Protein AF-A0A6G2V7N4-F1 (afdb_monomer_lite)

Structure (mmCIF, N/CA/C/O backbone):
data_AF-A0A6G2V7N4-F1
#
_entry.id   AF-A0A6G2V7N4-F1
#
loop_
_atom_site.group_PDB
_atom_site.id
_atom_site.type_symbol
_atom_site.label_atom_id
_atom_site.label_alt_id
_atom_site.label_comp_id
_atom_site.label_asym_id
_atom_site.label_entity_id
_atom_site.label_seq_id
_atom_site.pdbx_PDB_ins_code
_atom_site.Cartn_x
_atom_site.Cartn_y
_atom_site.Cartn_z
_atom_site.occupancy
_atom_site.B_iso_or_equiv
_atom_site.auth_seq_id
_atom_site.auth_comp_id
_atom_site.auth_asym_id
_atom_site.auth_atom_id
_atom_site.pdbx_PDB_model_num
ATOM 1 N N . VAL A 1 1 ? -42.743 2.069 30.007 1.00 51.69 1 VAL A N 1
ATOM 2 C CA . VAL A 1 1 ? -41.371 1.526 30.175 1.00 51.69 1 VAL A CA 1
ATOM 3 C C . VAL A 1 1 ? -41.315 0.230 29.378 1.00 51.69 1 VAL A C 1
ATOM 5 O O . VAL A 1 1 ? -42.303 -0.489 29.449 1.00 51.69 1 VAL A O 1
ATOM 8 N N . ALA A 1 2 ? -40.221 -0.018 28.645 1.00 51.25 2 ALA A N 1
ATOM 9 C CA . ALA A 1 2 ? -40.090 -0.853 27.430 1.00 51.25 2 ALA A CA 1
ATOM 10 C C . ALA A 1 2 ? -40.651 -0.109 26.205 1.00 51.25 2 ALA A C 1
ATOM 12 O O . ALA A 1 2 ? -41.836 0.176 26.161 1.00 51.25 2 ALA A O 1
ATOM 13 N N . GLU A 1 3 ? -39.841 0.430 25.292 1.00 48.03 3 GLU A N 1
ATOM 14 C CA . GLU A 1 3 ? -39.009 -0.325 24.347 1.00 48.03 3 GLU A CA 1
ATOM 15 C C . GLU A 1 3 ? -37.896 0.585 23.774 1.00 48.03 3 GLU A C 1
ATOM 17 O O . GLU A 1 3 ? -37.826 0.837 22.585 1.00 48.03 3 GLU A O 1
ATOM 22 N N . ALA A 1 4 ? -37.041 1.147 24.634 1.00 52.09 4 ALA A N 1
ATOM 23 C CA . ALA A 1 4 ? -35.935 2.036 24.233 1.00 52.09 4 ALA A CA 1
ATOM 24 C C . ALA A 1 4 ? -34.560 1.339 24.304 1.00 52.09 4 ALA A C 1
ATOM 26 O O . ALA A 1 4 ? -33.550 1.970 24.593 1.00 52.09 4 ALA A O 1
ATOM 27 N N . VAL A 1 5 ? -34.533 0.013 24.123 1.00 49.97 5 VAL A N 1
ATOM 28 C CA . VAL A 1 5 ? -33.341 -0.830 24.364 1.00 49.97 5 VAL A CA 1
ATOM 29 C C . VAL A 1 5 ? -32.867 -1.544 23.084 1.00 49.97 5 VAL A C 1
ATOM 31 O O . VAL A 1 5 ? -31.960 -2.356 23.150 1.00 49.97 5 VAL A O 1
ATOM 34 N N . ARG A 1 6 ? -33.456 -1.267 21.906 1.00 48.91 6 ARG A N 1
ATOM 35 C CA . ARG A 1 6 ? -33.204 -2.047 20.670 1.00 48.91 6 ARG A CA 1
ATOM 36 C C . ARG A 1 6 ? -32.819 -1.259 19.405 1.00 48.91 6 ARG A C 1
ATOM 38 O O . ARG A 1 6 ? -32.692 -1.878 18.358 1.00 48.91 6 ARG A O 1
ATOM 45 N N . ASP A 1 7 ? -32.587 0.053 19.478 1.00 52.47 7 ASP A N 1
ATOM 46 C CA . ASP A 1 7 ? -32.155 0.841 18.299 1.00 52.47 7 ASP A CA 1
ATOM 47 C C . ASP A 1 7 ? -30.627 0.964 18.153 1.00 52.47 7 ASP A C 1
ATOM 49 O O . ASP A 1 7 ? -30.128 1.247 17.066 1.00 52.47 7 ASP A O 1
ATOM 53 N N . VAL A 1 8 ? -29.864 0.719 19.223 1.00 51.88 8 VAL A N 1
ATOM 54 C CA . VAL A 1 8 ? -28.395 0.853 19.208 1.00 51.88 8 VAL A CA 1
ATOM 55 C C . VAL A 1 8 ? -27.730 -0.312 18.452 1.00 51.88 8 VAL A C 1
ATOM 57 O O . VAL A 1 8 ? -26.820 -0.078 17.663 1.00 51.88 8 VAL A O 1
ATOM 60 N N . ASP A 1 9 ? -28.262 -1.536 18.567 1.00 53.00 9 ASP A N 1
ATOM 61 C CA . ASP A 1 9 ? -27.739 -2.733 17.876 1.00 53.00 9 ASP A CA 1
ATOM 62 C C . ASP A 1 9 ? -27.892 -2.680 16.341 1.00 53.00 9 ASP A C 1
ATOM 64 O O . ASP A 1 9 ? -27.107 -3.275 15.601 1.00 53.00 9 ASP A O 1
ATOM 68 N N . ALA A 1 10 ? -28.897 -1.960 15.833 1.00 54.44 10 ALA A N 1
ATOM 69 C CA . ALA A 1 10 ? -29.141 -1.838 14.395 1.00 54.44 10 ALA A CA 1
ATOM 70 C C . ALA A 1 10 ? -28.185 -0.839 13.722 1.00 54.44 10 ALA A C 1
ATOM 72 O O . ALA A 1 10 ? -27.768 -1.053 12.582 1.00 54.44 10 ALA A O 1
ATOM 73 N N . ALA A 1 11 ? -27.815 0.236 14.424 1.00 55.84 11 ALA A N 1
ATOM 74 C CA . ALA A 1 11 ? -26.841 1.207 13.934 1.00 55.84 11 ALA A CA 1
ATOM 75 C C . ALA A 1 11 ? -25.420 0.611 13.878 1.00 55.84 11 ALA A C 1
ATOM 77 O O . ALA A 1 11 ? -24.709 0.843 12.901 1.00 55.84 11 ALA A O 1
ATOM 78 N N . ASP A 1 12 ? -25.046 -0.228 14.851 1.00 54.22 12 ASP A N 1
ATOM 79 C CA . ASP A 1 12 ? -23.760 -0.942 14.855 1.00 54.22 12 ASP A CA 1
ATOM 80 C C . ASP A 1 12 ? -23.681 -2.003 13.746 1.00 54.22 12 ASP A C 1
ATOM 82 O O . ASP A 1 12 ? -22.679 -2.087 13.033 1.00 54.22 12 ASP A O 1
ATOM 86 N N . ALA A 1 13 ? -24.759 -2.758 13.510 1.00 60.31 13 ALA A N 1
ATOM 87 C CA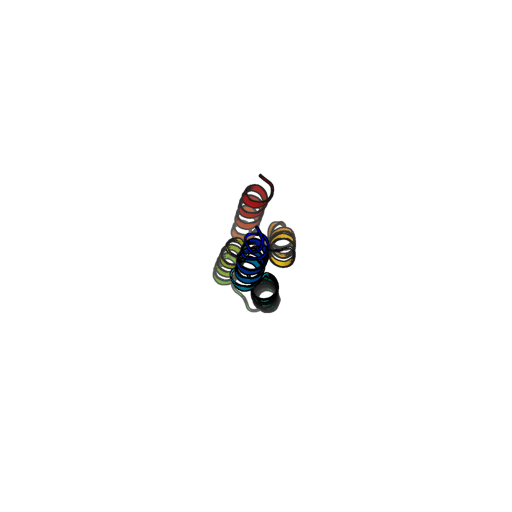 . ALA A 1 13 ? -24.826 -3.700 12.390 1.00 60.31 13 ALA A CA 1
ATOM 88 C C . ALA A 1 13 ? -24.726 -2.998 11.018 1.00 60.31 13 ALA A C 1
ATOM 90 O O . ALA A 1 13 ? -24.090 -3.516 10.098 1.00 60.31 13 ALA A O 1
ATOM 91 N N . LEU A 1 14 ? -25.309 -1.800 10.880 1.00 52.62 14 LEU A N 1
ATOM 92 C CA . LEU A 1 14 ? -25.173 -0.970 9.680 1.00 52.62 14 LEU A CA 1
ATOM 93 C C . LEU A 1 14 ? -23.763 -0.383 9.532 1.00 52.62 14 LEU A C 1
ATOM 95 O O . LEU A 1 14 ? -23.279 -0.298 8.409 1.00 52.62 14 LEU A O 1
ATOM 99 N N . GLY A 1 15 ? -23.080 -0.039 10.628 1.00 58.19 15 GLY A N 1
ATOM 100 C CA . GLY A 1 15 ? -21.673 0.380 10.617 1.00 58.19 15 GLY A CA 1
ATOM 101 C C . GLY A 1 15 ? -20.721 -0.726 10.144 1.00 58.19 15 GLY A C 1
ATOM 102 O O . GLY A 1 15 ? -19.818 -0.463 9.351 1.00 58.19 15 GLY A O 1
ATOM 103 N N . VAL A 1 16 ? -20.978 -1.974 10.552 1.00 57.97 16 VAL A N 1
ATOM 104 C CA . VAL A 1 16 ? -20.234 -3.174 10.118 1.00 57.97 16 VAL A CA 1
ATOM 105 C C . VAL A 1 16 ? -20.464 -3.491 8.633 1.00 57.97 16 VAL A C 1
ATOM 107 O O . VAL A 1 16 ? -19.534 -3.888 7.937 1.00 57.97 16 VAL A O 1
ATOM 110 N N . LEU A 1 17 ? -21.678 -3.270 8.122 1.00 53.12 17 LEU A N 1
ATOM 111 C CA . LEU A 1 17 ? -21.999 -3.374 6.691 1.00 53.12 17 LEU A CA 1
ATOM 112 C C . LEU A 1 17 ? -21.454 -2.198 5.860 1.00 53.12 17 LEU A C 1
ATOM 114 O O . LEU A 1 17 ? -21.117 -2.379 4.692 1.00 53.12 17 LEU A O 1
ATOM 118 N N . ALA A 1 18 ? -21.382 -0.994 6.435 1.00 54.31 18 ALA A N 1
ATOM 119 C CA . ALA A 1 18 ? -20.961 0.228 5.744 1.00 54.31 18 ALA A CA 1
ATOM 120 C C . ALA A 1 18 ? -19.438 0.356 5.589 1.00 54.31 18 ALA A C 1
ATOM 122 O O . ALA A 1 18 ? -18.973 1.085 4.714 1.00 54.31 18 ALA A O 1
ATOM 123 N N . ALA A 1 19 ? -18.663 -0.357 6.402 1.00 60.41 19 ALA A N 1
ATOM 124 C CA . ALA A 1 19 ? -17.211 -0.398 6.324 1.00 60.41 19 ALA A CA 1
ATOM 125 C C . ALA A 1 19 ? -16.743 -1.847 6.187 1.00 60.41 19 ALA A C 1
ATOM 127 O O . ALA A 1 19 ? -16.079 -2.335 7.086 1.00 60.41 19 ALA A O 1
ATOM 128 N N . ASP A 1 20 ? -17.118 -2.536 5.101 1.00 74.88 20 ASP A N 1
ATOM 129 C CA . ASP A 1 20 ? -16.780 -3.948 4.876 1.00 74.88 20 ASP A CA 1
ATOM 130 C C . ASP A 1 20 ? -15.249 -4.159 4.810 1.00 74.88 20 ASP A C 1
ATOM 132 O O . ASP A 1 20 ? -14.628 -3.930 3.758 1.00 74.88 20 ASP A O 1
ATOM 136 N N . PRO A 1 21 ? -14.610 -4.617 5.907 1.00 78.19 21 PRO A N 1
ATOM 137 C CA . PRO A 1 21 ? -13.168 -4.814 5.951 1.00 78.19 21 PRO A CA 1
ATOM 138 C C . PRO A 1 21 ? -12.762 -5.995 5.069 1.00 78.19 21 PRO A C 1
ATOM 140 O O . PRO A 1 21 ? -11.628 -6.053 4.604 1.00 78.19 21 PRO A O 1
ATOM 143 N N . GLU A 1 22 ? -13.688 -6.920 4.800 1.00 83.44 22 GLU A N 1
ATOM 144 C CA . GLU A 1 22 ? -13.466 -8.059 3.921 1.00 83.44 22 GLU A CA 1
ATOM 145 C C . GLU A 1 22 ? -13.323 -7.596 2.469 1.00 83.44 22 GLU A C 1
ATOM 147 O O . GLU A 1 22 ? -12.446 -8.064 1.746 1.00 83.44 22 GLU A O 1
ATOM 152 N N . THR A 1 23 ? -14.129 -6.624 2.035 1.00 86.75 23 THR A N 1
ATOM 153 C CA . THR A 1 23 ? -13.974 -6.022 0.705 1.00 86.75 23 THR A CA 1
ATOM 154 C C . THR A 1 23 ? -12.664 -5.243 0.586 1.00 86.75 23 THR A C 1
ATOM 156 O O . THR A 1 23 ? -11.963 -5.411 -0.414 1.00 86.75 23 THR A O 1
ATOM 159 N N . ALA A 1 24 ? -12.284 -4.452 1.595 1.00 87.50 24 ALA A N 1
ATOM 160 C CA . ALA A 1 24 ? -10.988 -3.764 1.608 1.00 87.50 24 ALA A CA 1
ATOM 161 C C . ALA A 1 24 ? -9.819 -4.761 1.495 1.00 87.50 24 ALA A C 1
ATOM 163 O O . ALA A 1 24 ? -8.917 -4.590 0.673 1.00 87.50 24 ALA A O 1
ATOM 164 N N . GLU A 1 25 ? -9.897 -5.860 2.239 1.00 89.12 25 GLU A N 1
ATOM 165 C CA . GLU A 1 25 ? -8.914 -6.938 2.229 1.00 89.12 25 GLU A CA 1
ATOM 166 C C . GLU A 1 25 ? -8.834 -7.647 0.864 1.00 89.12 25 GLU A C 1
ATOM 168 O O . GLU A 1 25 ? -7.744 -7.851 0.323 1.00 89.12 25 GLU A O 1
ATOM 173 N N . ARG A 1 26 ? -9.978 -7.941 0.231 1.00 90.62 26 ARG A N 1
ATOM 174 C CA . ARG A 1 26 ? -10.022 -8.513 -1.128 1.00 90.62 26 ARG A CA 1
ATOM 175 C C . ARG A 1 26 ? -9.395 -7.578 -2.165 1.00 90.62 26 ARG A C 1
ATOM 177 O O . ARG A 1 26 ? -8.663 -8.048 -3.038 1.00 90.62 26 ARG A O 1
ATOM 184 N N . ILE A 1 27 ? -9.663 -6.272 -2.087 1.00 92.12 27 ILE A N 1
ATOM 185 C CA . ILE A 1 27 ? -9.074 -5.283 -3.003 1.00 92.12 27 ILE A CA 1
ATOM 186 C C . ILE A 1 27 ? -7.561 -5.206 -2.781 1.00 92.12 27 ILE A C 1
ATOM 188 O O . ILE A 1 27 ? -6.808 -5.291 -3.751 1.00 92.12 27 ILE A O 1
ATOM 192 N N . ALA A 1 28 ? -7.103 -5.112 -1.528 1.00 93.31 28 ALA A N 1
ATOM 193 C CA . ALA A 1 28 ? -5.678 -5.097 -1.205 1.00 93.31 28 ALA A CA 1
ATOM 194 C C . ALA A 1 28 ? -4.971 -6.353 -1.740 1.00 93.31 28 ALA A C 1
ATOM 196 O O . ALA A 1 28 ? -3.954 -6.242 -2.424 1.00 93.31 28 ALA A O 1
ATOM 197 N N . SER A 1 29 ? -5.551 -7.537 -1.526 1.00 93.12 29 SER A N 1
ATOM 198 C CA . SER A 1 29 ? -5.029 -8.806 -2.046 1.00 93.12 29 SER A CA 1
ATOM 199 C C . SER A 1 29 ? -4.933 -8.817 -3.578 1.00 93.12 29 SER A C 1
ATOM 201 O O . SER A 1 29 ? -3.912 -9.222 -4.139 1.00 93.12 29 SER A O 1
ATOM 203 N N . ALA A 1 30 ? -5.949 -8.302 -4.277 1.00 94.88 30 ALA A N 1
ATOM 204 C CA . ALA A 1 30 ? -5.928 -8.202 -5.733 1.00 94.88 30 ALA A CA 1
ATOM 205 C C . ALA A 1 30 ? -4.824 -7.258 -6.242 1.00 94.88 30 ALA A C 1
ATOM 207 O O . ALA A 1 30 ? -4.158 -7.576 -7.230 1.00 94.88 30 ALA A O 1
ATOM 208 N N . LEU A 1 31 ? -4.601 -6.120 -5.574 1.00 94.19 31 LEU A N 1
ATOM 209 C CA . LEU A 1 31 ? -3.527 -5.183 -5.920 1.00 94.19 31 LEU A CA 1
ATOM 210 C C . LEU A 1 31 ? -2.138 -5.781 -5.664 1.00 94.19 31 LEU A C 1
ATOM 212 O O . LEU A 1 31 ? -1.259 -5.647 -6.515 1.00 94.19 31 LEU A O 1
ATOM 216 N N . VAL A 1 32 ? -1.955 -6.500 -4.553 1.00 94.94 32 VAL A N 1
ATOM 217 C CA . VAL A 1 32 ? -0.723 -7.256 -4.264 1.00 94.94 32 VAL A CA 1
ATOM 218 C C . VAL A 1 32 ? -0.466 -8.310 -5.338 1.00 94.94 32 VAL A C 1
ATOM 220 O O . VAL A 1 32 ? 0.647 -8.418 -5.848 1.00 94.94 32 VAL A O 1
ATOM 223 N N . GLY A 1 33 ? -1.507 -9.027 -5.766 1.00 94.38 33 GLY A N 1
ATOM 224 C CA . GLY A 1 33 ? -1.405 -9.977 -6.872 1.00 94.38 33 GLY A CA 1
ATOM 225 C C . GLY A 1 33 ? -0.934 -9.334 -8.179 1.00 94.38 33 GLY A C 1
ATOM 226 O O . GLY A 1 33 ? -0.240 -9.980 -8.958 1.00 94.38 33 GLY A O 1
ATOM 227 N N . ARG A 1 34 ? -1.262 -8.056 -8.421 1.00 92.75 34 ARG A N 1
ATOM 228 C CA . ARG A 1 34 ? -0.736 -7.311 -9.575 1.00 92.75 34 ARG A CA 1
ATOM 229 C C . ARG A 1 34 ? 0.710 -6.895 -9.379 1.00 92.75 34 ARG A C 1
ATOM 231 O O . ARG A 1 34 ? 1.472 -7.037 -10.321 1.00 92.75 34 ARG A O 1
ATOM 238 N N . LEU A 1 35 ? 1.099 -6.449 -8.185 1.00 91.62 35 LEU A N 1
ATOM 239 C CA . LEU A 1 35 ? 2.490 -6.092 -7.869 1.00 91.62 35 LEU A CA 1
ATOM 240 C C . LEU A 1 35 ? 3.480 -7.245 -8.079 1.00 91.62 35 LEU A C 1
ATOM 242 O O . LEU A 1 35 ? 4.644 -6.988 -8.371 1.00 91.62 35 LEU A O 1
ATOM 246 N N . ALA A 1 36 ? 3.020 -8.494 -7.974 1.00 90.06 36 ALA A N 1
ATOM 247 C CA . ALA A 1 36 ? 3.829 -9.679 -8.245 1.00 90.06 36 ALA A CA 1
ATOM 248 C C . ALA A 1 36 ? 4.170 -9.888 -9.737 1.00 90.06 36 ALA A C 1
ATOM 250 O O . ALA A 1 36 ? 4.973 -10.767 -10.050 1.00 90.06 36 ALA A O 1
ATOM 251 N N . ASP A 1 37 ? 3.576 -9.122 -10.660 1.00 92.06 37 ASP A N 1
ATOM 252 C CA . ASP A 1 37 ? 3.886 -9.210 -12.087 1.00 92.06 37 ASP A CA 1
ATOM 253 C C . ASP A 1 37 ? 5.262 -8.575 -12.389 1.00 92.06 37 ASP A C 1
ATOM 255 O O . ASP A 1 37 ? 5.421 -7.353 -12.274 1.00 92.06 37 ASP A O 1
ATOM 259 N N . PRO A 1 38 ? 6.266 -9.367 -12.819 1.00 84.38 38 PRO A N 1
ATOM 260 C CA . PRO A 1 38 ? 7.607 -8.861 -13.102 1.00 84.38 38 PRO A CA 1
ATOM 261 C C . PRO A 1 38 ? 7.660 -7.920 -14.315 1.00 84.38 38 PRO A C 1
ATOM 263 O O . PRO A 1 38 ? 8.664 -7.233 -14.502 1.00 84.38 38 PRO A O 1
ATOM 266 N N . ALA A 1 39 ? 6.613 -7.875 -15.146 1.00 90.19 39 ALA A N 1
ATOM 267 C CA . ALA A 1 39 ? 6.519 -6.962 -16.279 1.00 90.19 39 ALA A CA 1
ATOM 268 C C . ALA A 1 39 ? 6.092 -5.537 -15.879 1.00 90.19 39 ALA A C 1
ATOM 270 O O . ALA A 1 39 ? 6.105 -4.640 -16.726 1.00 90.19 39 ALA A O 1
ATOM 271 N N . LEU A 1 40 ? 5.719 -5.299 -14.614 1.00 90.44 40 LEU A N 1
ATOM 272 C CA . LEU A 1 40 ? 5.330 -3.969 -14.155 1.00 90.44 40 LEU A CA 1
ATOM 273 C C . LEU A 1 40 ? 6.506 -2.996 -14.147 1.00 90.44 40 LEU A C 1
ATOM 275 O O . LEU A 1 40 ? 7.503 -3.171 -13.439 1.00 90.44 40 LEU A O 1
ATOM 279 N N . ASP A 1 41 ? 6.327 -1.893 -14.865 1.00 90.56 41 ASP A N 1
ATOM 280 C CA . ASP A 1 41 ? 7.251 -0.775 -14.817 1.00 90.56 41 ASP A CA 1
ATOM 281 C C . ASP A 1 41 ? 7.175 -0.024 -13.473 1.00 90.56 41 ASP A C 1
ATOM 283 O O . ASP A 1 41 ? 6.200 -0.096 -12.715 1.00 90.56 41 ASP A O 1
ATOM 287 N N . ALA A 1 42 ? 8.243 0.706 -13.147 1.00 86.12 42 ALA A N 1
ATOM 288 C CA . ALA A 1 42 ? 8.316 1.463 -11.899 1.00 86.12 42 ALA A CA 1
ATOM 289 C C . ALA A 1 42 ? 7.165 2.487 -11.735 1.00 86.12 42 ALA A C 1
ATOM 291 O O . ALA A 1 42 ? 6.620 2.590 -10.634 1.00 86.12 42 ALA A O 1
ATOM 292 N N . PRO A 1 43 ? 6.724 3.220 -12.781 1.00 90.12 43 PRO A N 1
ATOM 293 C CA . PRO A 1 43 ? 5.547 4.083 -12.686 1.00 90.12 43 PRO A CA 1
ATOM 294 C C . PRO A 1 43 ? 4.258 3.345 -12.303 1.00 90.12 43 PRO A C 1
ATOM 296 O O . PRO A 1 43 ? 3.487 3.863 -11.494 1.00 90.12 43 PRO A O 1
ATOM 299 N N . ALA A 1 44 ? 3.994 2.161 -12.860 1.00 91.38 44 ALA A N 1
ATOM 300 C CA . ALA A 1 44 ? 2.829 1.361 -12.504 1.00 91.38 44 ALA A CA 1
ATOM 301 C C . ALA A 1 44 ? 2.924 0.846 -11.066 1.00 91.38 44 ALA A C 1
ATOM 303 O O . ALA A 1 44 ? 1.946 0.973 -10.328 1.00 91.38 44 ALA A O 1
ATOM 304 N N . ARG A 1 45 ? 4.104 0.382 -10.628 1.00 91.19 45 ARG A N 1
ATOM 305 C CA . ARG A 1 45 ? 4.317 -0.006 -9.223 1.00 91.19 45 ARG A CA 1
ATOM 306 C C . ARG A 1 45 ? 4.029 1.147 -8.265 1.00 91.19 45 ARG A C 1
ATOM 308 O O . ARG A 1 45 ? 3.257 0.956 -7.335 1.00 91.19 45 ARG A O 1
ATOM 315 N N . ARG A 1 46 ? 4.504 2.370 -8.546 1.00 90.25 46 ARG A N 1
ATOM 316 C CA . ARG A 1 46 ? 4.194 3.556 -7.716 1.00 90.25 46 ARG A CA 1
ATOM 317 C C . ARG A 1 46 ? 2.695 3.844 -7.617 1.00 90.25 46 ARG A C 1
ATOM 319 O O . ARG A 1 46 ? 2.219 4.187 -6.540 1.00 90.25 46 ARG A O 1
ATOM 326 N N . ARG A 1 47 ? 1.942 3.711 -8.715 1.00 93.12 47 ARG A N 1
ATOM 327 C CA . ARG A 1 47 ? 0.477 3.899 -8.695 1.00 93.12 47 ARG A CA 1
ATOM 328 C C . ARG A 1 47 ? -0.212 2.844 -7.830 1.00 93.12 47 ARG A C 1
ATOM 330 O O . ARG A 1 47 ? -1.133 3.183 -7.096 1.00 93.12 47 ARG A O 1
ATOM 337 N N . LEU A 1 48 ? 0.25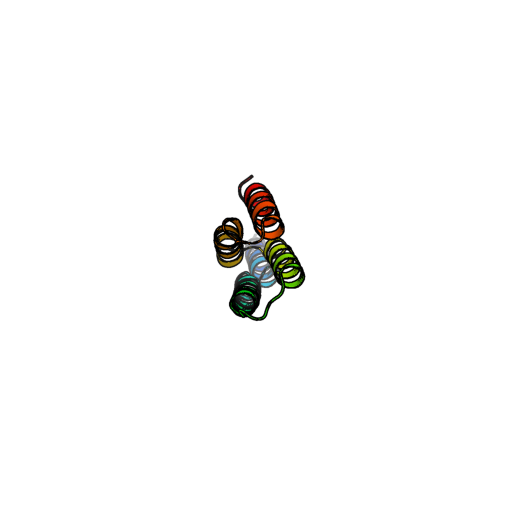0 1.594 -7.883 1.00 93.31 48 LEU A N 1
ATOM 338 C CA . LEU A 1 48 ? -0.262 0.516 -7.034 1.00 93.31 48 LEU A CA 1
ATOM 339 C C . LEU A 1 48 ? 0.098 0.728 -5.554 1.00 93.31 48 LEU A C 1
ATOM 341 O O . LEU A 1 48 ? -0.757 0.523 -4.700 1.00 93.31 48 LEU A O 1
ATOM 345 N N . THR A 1 49 ? 1.307 1.211 -5.245 1.00 92.62 49 THR A N 1
ATOM 346 C CA . THR A 1 49 ? 1.707 1.615 -3.883 1.00 92.62 49 THR A CA 1
ATOM 347 C C . THR A 1 49 ? 0.775 2.687 -3.318 1.00 92.62 49 THR A C 1
ATOM 349 O O . THR A 1 49 ? 0.328 2.576 -2.182 1.00 92.62 49 THR A O 1
ATOM 352 N N . GLN A 1 50 ? 0.446 3.705 -4.116 1.00 91.56 50 GLN A N 1
ATOM 353 C CA . GLN A 1 50 ? -0.491 4.758 -3.713 1.00 91.56 50 GLN A CA 1
ATOM 354 C C . GLN A 1 50 ? -1.900 4.198 -3.483 1.00 91.56 50 GLN A C 1
ATOM 356 O O . GLN A 1 50 ? -2.483 4.433 -2.434 1.00 91.56 50 GLN A O 1
ATOM 361 N N . ALA A 1 51 ? -2.405 3.371 -4.403 1.00 93.44 51 ALA A N 1
ATOM 362 C CA . ALA A 1 51 ? -3.716 2.741 -4.251 1.00 93.44 51 ALA A CA 1
ATOM 363 C C . ALA A 1 51 ? -3.813 1.858 -2.992 1.00 93.44 51 ALA A C 1
ATOM 365 O O . ALA A 1 51 ? -4.853 1.826 -2.342 1.00 93.44 51 ALA A O 1
ATOM 366 N N . LEU A 1 52 ? -2.731 1.165 -2.614 1.00 92.38 52 LEU A N 1
ATOM 367 C CA . LEU A 1 52 ? -2.675 0.411 -1.359 1.00 92.38 52 LEU A CA 1
ATOM 368 C C . LEU A 1 52 ? -2.776 1.319 -0.131 1.00 92.38 52 LEU A C 1
ATOM 370 O O . LEU A 1 52 ? -3.383 0.921 0.861 1.00 92.38 52 LEU A O 1
ATOM 374 N N . ALA A 1 53 ? -2.230 2.535 -0.185 1.00 90.19 53 ALA A N 1
ATOM 375 C CA . ALA A 1 53 ? -2.299 3.471 0.930 1.00 90.19 53 ALA A CA 1
ATOM 376 C C . ALA A 1 53 ? -3.695 4.057 1.175 1.00 90.19 53 ALA A C 1
ATOM 378 O O . ALA A 1 53 ? -3.974 4.442 2.311 1.00 90.19 53 ALA A O 1
ATOM 379 N N . ASP A 1 54 ? -4.589 4.009 0.192 1.00 90.62 54 ASP A N 1
ATOM 380 C CA . ASP A 1 54 ? -5.992 4.399 0.364 1.00 90.62 54 ASP A CA 1
ATOM 381 C C . ASP A 1 54 ? -6.858 3.273 0.968 1.00 90.62 54 ASP A C 1
ATOM 383 O O . ASP A 1 54 ? -8.002 3.507 1.358 1.00 90.62 54 ASP A O 1
ATOM 387 N N . ILE A 1 55 ? -6.332 2.043 1.067 1.00 89.62 55 ILE A N 1
ATOM 388 C CA . ILE A 1 55 ? -7.097 0.869 1.512 1.00 89.62 55 ILE A CA 1
ATOM 389 C C . ILE A 1 55 ? -6.759 0.511 2.965 1.00 89.62 55 ILE A C 1
ATOM 391 O O . ILE A 1 55 ? -5.622 0.112 3.245 1.00 89.62 55 ILE A O 1
ATOM 395 N N . PRO A 1 56 ? -7.708 0.594 3.912 1.00 85.19 56 PRO A N 1
ATOM 396 C CA . PRO A 1 56 ? -7.461 0.159 5.279 1.00 85.19 56 PRO A CA 1
ATOM 397 C C . PRO A 1 56 ? -7.251 -1.358 5.331 1.00 85.19 56 PRO A C 1
ATOM 399 O O . PRO A 1 56 ? -7.852 -2.105 4.563 1.00 85.19 56 PRO A O 1
ATOM 402 N N . GLY A 1 57 ? -6.421 -1.818 6.264 1.00 89.44 57 GLY A N 1
ATOM 403 C CA . GLY A 1 57 ? -6.289 -3.242 6.559 1.00 89.44 57 GLY A CA 1
ATOM 404 C C . GLY A 1 57 ? -4.852 -3.768 6.571 1.00 89.44 57 GLY A C 1
ATOM 405 O O . GLY A 1 57 ? -3.923 -3.113 6.083 1.00 89.44 57 GLY A O 1
ATOM 406 N N . PRO A 1 58 ? -4.663 -4.964 7.152 1.00 91.69 58 PRO A N 1
ATOM 407 C CA . PRO A 1 58 ? -3.349 -5.536 7.413 1.00 91.69 58 PRO A CA 1
ATOM 408 C C . PRO A 1 58 ? -2.589 -5.890 6.133 1.00 91.69 58 PRO A C 1
ATOM 410 O O . PRO A 1 58 ? -1.375 -5.698 6.089 1.00 91.69 58 PRO A O 1
ATOM 413 N N . THR A 1 59 ? -3.267 -6.347 5.075 1.00 94.00 59 THR A N 1
ATOM 414 C CA . THR A 1 59 ? -2.593 -6.692 3.813 1.00 94.00 59 THR A CA 1
ATOM 415 C C . THR A 1 59 ? -2.023 -5.476 3.109 1.00 94.00 59 THR A C 1
ATOM 417 O O . THR A 1 59 ? -0.899 -5.539 2.617 1.00 94.00 59 THR A O 1
ATOM 420 N N . ALA A 1 60 ? -2.735 -4.347 3.118 1.00 93.12 60 ALA A N 1
ATOM 421 C CA . ALA A 1 60 ? -2.205 -3.100 2.580 1.00 93.12 60 ALA A CA 1
ATOM 422 C C . ALA A 1 60 ? -0.963 -2.638 3.357 1.00 93.12 60 ALA A C 1
ATOM 424 O O . ALA A 1 60 ? 0.057 -2.323 2.751 1.00 93.12 60 ALA A O 1
ATOM 425 N N . THR A 1 61 ? -1.009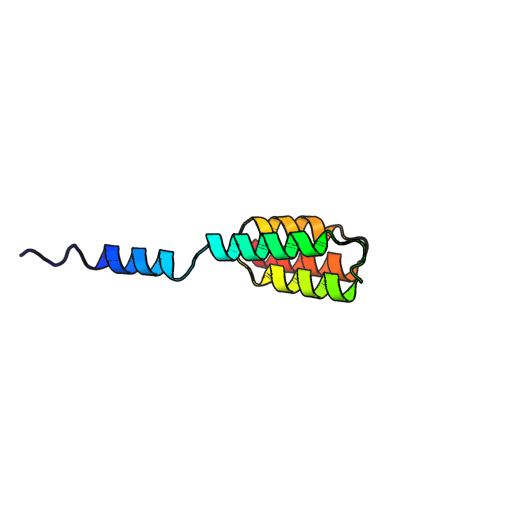 -2.677 4.692 1.00 94.31 61 THR A N 1
ATOM 426 C CA . THR A 1 61 ? 0.147 -2.329 5.534 1.00 94.31 61 THR A CA 1
ATOM 427 C C . THR A 1 61 ? 1.334 -3.259 5.284 1.00 94.31 61 THR A C 1
ATOM 429 O O . THR A 1 61 ? 2.448 -2.789 5.072 1.00 94.31 61 THR A O 1
ATOM 432 N N . ARG A 1 62 ? 1.114 -4.577 5.225 1.00 94.94 62 ARG A N 1
ATOM 433 C CA . ARG A 1 62 ? 2.179 -5.541 4.918 1.00 94.94 62 ARG A CA 1
ATOM 434 C C . ARG A 1 62 ? 2.801 -5.288 3.545 1.00 94.94 62 ARG A C 1
ATOM 436 O O . ARG A 1 62 ? 4.021 -5.258 3.430 1.00 94.94 62 ARG A O 1
ATOM 443 N N . 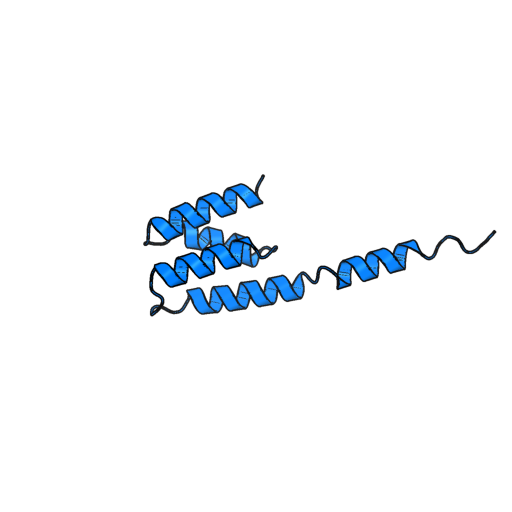ALA A 1 63 ? 1.972 -5.086 2.525 1.00 95.31 63 ALA A N 1
ATOM 444 C CA . ALA A 1 63 ? 2.433 -4.845 1.163 1.00 95.31 63 ALA A CA 1
ATOM 445 C C . ALA A 1 63 ? 3.253 -3.554 1.052 1.00 95.31 63 ALA A C 1
ATOM 447 O O . ALA A 1 63 ? 4.269 -3.527 0.364 1.00 95.31 63 ALA A O 1
ATOM 448 N N . LEU A 1 64 ? 2.853 -2.491 1.758 1.00 95.25 64 LEU A N 1
ATOM 449 C CA . LEU A 1 64 ? 3.659 -1.275 1.856 1.00 95.25 64 LEU A CA 1
ATOM 450 C C . LEU A 1 64 ? 5.000 -1.540 2.564 1.00 95.25 64 LEU A C 1
ATOM 452 O O . LEU A 1 64 ? 6.009 -0.976 2.156 1.00 95.25 64 LEU A O 1
ATOM 456 N N . GLY A 1 65 ? 5.035 -2.427 3.566 1.00 95.62 65 GLY A N 1
ATOM 457 C CA . GLY A 1 65 ? 6.273 -2.895 4.207 1.00 95.62 65 GLY A CA 1
ATOM 458 C C . GLY A 1 65 ? 7.233 -3.558 3.225 1.00 95.62 65 GLY A C 1
ATOM 459 O O . GLY A 1 65 ? 8.405 -3.209 3.174 1.00 95.62 65 GLY A O 1
ATOM 460 N N . GLU A 1 66 ? 6.722 -4.456 2.386 1.00 94.69 66 GLU A N 1
ATOM 461 C CA . GLU A 1 66 ? 7.515 -5.119 1.344 1.00 94.69 66 GLU A CA 1
ATOM 462 C C . GLU A 1 66 ? 7.990 -4.112 0.272 1.00 94.69 66 GLU A C 1
ATOM 464 O O . GLU A 1 66 ? 9.139 -4.149 -0.164 1.00 94.69 66 GLU A O 1
ATOM 469 N N . LEU A 1 67 ? 7.145 -3.145 -0.104 1.00 94.12 67 LEU A N 1
ATOM 470 C CA . LEU A 1 67 ? 7.486 -2.091 -1.069 1.00 94.12 67 LEU A CA 1
ATOM 471 C C . LEU A 1 67 ? 8.488 -1.060 -0.534 1.00 94.12 67 LEU A C 1
ATOM 473 O O . LEU A 1 67 ? 9.143 -0.393 -1.334 1.00 94.12 67 LEU A O 1
ATOM 477 N N . ALA A 1 68 ? 8.633 -0.918 0.785 1.00 95.44 68 ALA A N 1
ATOM 478 C CA . ALA A 1 68 ? 9.659 -0.068 1.392 1.00 95.44 68 ALA A CA 1
ATOM 479 C C . ALA A 1 68 ? 11.085 -0.543 1.059 1.00 95.44 68 ALA A C 1
ATOM 481 O O . ALA A 1 68 ? 12.025 0.250 1.119 1.00 95.44 68 ALA A O 1
ATOM 482 N N . GLU A 1 69 ? 11.231 -1.806 0.655 1.00 93.81 69 GLU A N 1
ATOM 483 C CA . GLU A 1 69 ? 12.485 -2.422 0.219 1.00 93.81 69 GLU A CA 1
ATOM 484 C C . GLU A 1 69 ? 12.589 -2.549 -1.320 1.00 93.81 69 GLU A C 1
ATOM 486 O O . GLU A 1 69 ? 13.521 -3.179 -1.822 1.00 93.81 69 GLU A O 1
ATOM 491 N N . ASP A 1 70 ? 11.665 -1.951 -2.095 1.00 92.38 70 ASP A N 1
ATOM 492 C CA . ASP A 1 70 ? 11.677 -2.025 -3.569 1.00 92.38 70 ASP A CA 1
ATOM 493 C C . ASP A 1 70 ? 12.979 -1.439 -4.149 1.00 92.38 70 ASP A C 1
ATOM 495 O O . ASP A 1 70 ? 13.482 -0.394 -3.722 1.00 92.38 70 ASP A O 1
ATOM 499 N N . GLY A 1 71 ? 13.517 -2.102 -5.177 1.00 88.12 71 GLY A N 1
ATOM 500 C CA . GLY A 1 71 ? 14.735 -1.667 -5.863 1.00 88.12 71 GLY A CA 1
ATOM 501 C C . GLY A 1 71 ? 14.599 -0.316 -6.582 1.00 88.12 71 GLY A C 1
ATOM 502 O O . GLY A 1 71 ? 15.604 0.356 -6.825 1.00 88.12 71 GLY A O 1
ATOM 503 N N . ASP A 1 72 ? 13.377 0.119 -6.911 1.00 91.62 72 ASP A N 1
ATOM 504 C CA . ASP A 1 72 ? 13.097 1.491 -7.329 1.00 91.62 72 ASP A CA 1
ATOM 505 C C . ASP A 1 72 ? 12.985 2.406 -6.106 1.00 91.62 72 ASP A C 1
ATOM 507 O O . ASP A 1 72 ? 11.999 2.413 -5.368 1.00 91.62 72 ASP A O 1
ATOM 511 N N . ARG A 1 73 ? 13.977 3.283 -5.950 1.00 91.19 73 ARG A N 1
ATOM 512 C CA . ARG A 1 73 ? 14.044 4.233 -4.832 1.00 91.19 73 ARG A CA 1
ATOM 513 C C . ARG A 1 73 ? 12.789 5.101 -4.678 1.00 91.19 73 ARG A C 1
ATOM 515 O O . ARG A 1 73 ? 12.464 5.504 -3.563 1.00 91.19 73 ARG A O 1
ATOM 522 N N . GLY A 1 74 ? 12.105 5.439 -5.772 1.00 90.75 74 GLY A N 1
ATOM 523 C CA . GLY A 1 74 ? 10.896 6.259 -5.708 1.00 90.75 74 GLY A CA 1
ATOM 524 C C . GLY A 1 74 ? 9.700 5.499 -5.137 1.00 90.75 74 GLY A C 1
ATOM 525 O O . GLY A 1 74 ? 8.915 6.093 -4.402 1.00 90.75 74 GLY A O 1
ATOM 526 N N . VAL A 1 75 ? 9.583 4.201 -5.429 1.00 91.81 75 VAL A N 1
ATOM 527 C CA . VAL A 1 75 ? 8.611 3.301 -4.789 1.00 91.81 75 VAL A CA 1
ATOM 528 C C . VAL A 1 75 ? 8.923 3.162 -3.298 1.00 91.81 75 VAL A C 1
ATOM 530 O O . VAL A 1 75 ? 8.052 3.443 -2.479 1.00 91.81 75 VAL A O 1
ATOM 533 N N . ALA A 1 76 ? 10.174 2.850 -2.950 1.00 94.19 76 ALA A N 1
ATOM 534 C CA . ALA A 1 76 ? 10.600 2.626 -1.567 1.00 94.19 76 ALA A CA 1
ATOM 535 C C . ALA A 1 76 ? 10.326 3.821 -0.640 1.00 94.19 76 ALA A C 1
ATOM 537 O O . ALA A 1 76 ? 9.663 3.686 0.387 1.00 94.19 76 ALA A O 1
ATOM 538 N N . VAL A 1 77 ? 10.766 5.025 -1.027 1.00 94.25 77 VAL A N 1
ATOM 539 C CA . VAL A 1 77 ? 10.544 6.245 -0.224 1.00 94.25 77 VAL A CA 1
ATOM 540 C C . VAL A 1 77 ? 9.053 6.540 -0.059 1.00 94.25 77 VAL A C 1
ATOM 542 O O . VAL A 1 77 ? 8.614 6.958 1.011 1.00 94.25 77 VAL A O 1
ATOM 545 N N . THR A 1 78 ? 8.274 6.302 -1.114 1.00 93.12 78 THR A N 1
ATOM 546 C CA . THR A 1 78 ? 6.822 6.487 -1.087 1.00 93.12 78 THR A CA 1
ATOM 547 C C . THR A 1 78 ? 6.169 5.523 -0.100 1.00 93.12 78 THR A C 1
ATOM 549 O O . THR A 1 78 ? 5.366 5.946 0.725 1.00 93.12 78 THR A O 1
ATOM 552 N N . ALA A 1 79 ? 6.536 4.244 -0.143 1.00 93.75 79 ALA A N 1
ATOM 553 C CA . ALA A 1 79 ? 5.980 3.223 0.734 1.00 93.75 79 ALA A CA 1
ATOM 554 C C . ALA A 1 79 ? 6.314 3.478 2.215 1.00 93.75 79 ALA A C 1
ATOM 556 O O . ALA A 1 79 ? 5.417 3.426 3.053 1.00 93.75 79 ALA A O 1
ATOM 557 N N . VAL A 1 80 ? 7.560 3.862 2.528 1.00 95.31 80 VAL A N 1
ATOM 558 C CA . VAL A 1 80 ? 7.975 4.254 3.890 1.00 95.31 80 VAL A CA 1
ATOM 559 C C . VAL A 1 80 ? 7.146 5.427 4.412 1.00 95.31 80 VAL A C 1
ATOM 561 O O . VAL A 1 80 ? 6.664 5.395 5.542 1.00 95.31 80 VAL A O 1
ATOM 564 N N . TYR A 1 81 ? 6.961 6.463 3.591 1.00 93.62 81 TYR A N 1
ATOM 565 C CA . TYR A 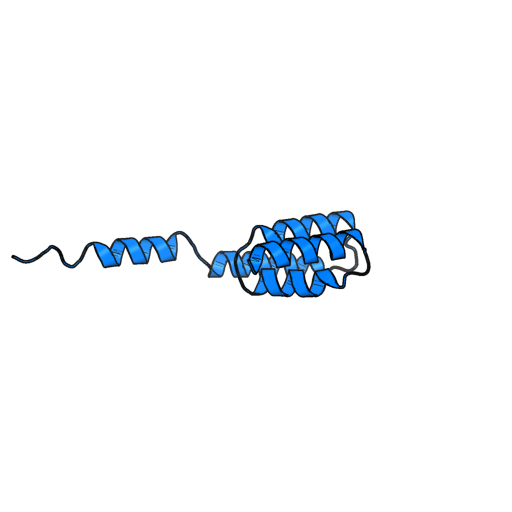1 81 ? 6.162 7.624 3.979 1.00 93.62 81 TYR A CA 1
ATOM 566 C C . TYR A 1 81 ? 4.709 7.237 4.296 1.00 93.62 81 TYR A C 1
ATOM 568 O O . TYR A 1 81 ? 4.170 7.645 5.322 1.00 93.62 81 TYR A O 1
ATOM 576 N N . LEU A 1 82 ? 4.093 6.414 3.444 1.00 91.94 82 LEU A N 1
ATOM 577 C CA . LEU A 1 82 ? 2.699 5.991 3.598 1.00 91.94 82 LEU A CA 1
ATOM 578 C C . LEU A 1 82 ? 2.497 5.045 4.793 1.00 91.94 82 LEU A C 1
ATOM 580 O O . LEU A 1 82 ? 1.445 5.096 5.423 1.00 91.94 82 LEU A O 1
ATOM 584 N N . LEU A 1 83 ? 3.495 4.228 5.145 1.00 92.06 83 LEU A N 1
ATOM 585 C CA . LEU A 1 83 ? 3.488 3.448 6.389 1.00 92.06 83 LEU A CA 1
ATOM 586 C C . LEU A 1 83 ? 3.509 4.342 7.624 1.00 92.06 83 LEU A C 1
ATOM 588 O O . LEU A 1 83 ? 2.688 4.155 8.517 1.00 92.06 83 LEU A O 1
ATOM 592 N N . GLY A 1 84 ? 4.381 5.353 7.648 1.00 90.81 84 GLY A N 1
ATOM 593 C CA . GLY A 1 84 ? 4.459 6.284 8.775 1.00 90.81 84 GLY A CA 1
ATOM 594 C C . GLY A 1 84 ? 3.148 7.036 9.024 1.00 90.81 84 GLY A C 1
ATOM 595 O O . GLY A 1 84 ? 2.804 7.300 10.170 1.00 90.81 84 GLY A O 1
ATOM 596 N N . LEU A 1 85 ? 2.379 7.329 7.968 1.00 89.88 85 LEU A N 1
ATOM 597 C CA . LEU A 1 85 ? 1.042 7.926 8.092 1.00 89.88 85 LEU A CA 1
ATOM 598 C C . LEU A 1 85 ? -0.018 6.974 8.668 1.00 89.88 85 LEU A C 1
ATOM 600 O O . LEU A 1 85 ? -1.065 7.442 9.099 1.00 89.88 85 LEU A O 1
ATOM 604 N N . ARG A 1 86 ? 0.213 5.658 8.635 1.00 84.81 86 ARG A N 1
ATOM 605 C CA . ARG A 1 86 ? -0.718 4.641 9.153 1.00 84.81 86 ARG A CA 1
ATOM 606 C C . ARG A 1 86 ? -0.435 4.246 10.597 1.00 84.81 86 ARG A C 1
ATOM 608 O O . ARG A 1 86 ? -1.329 3.735 11.263 1.00 84.81 86 ARG A O 1
ATOM 615 N N . GLU A 1 87 ? 0.805 4.415 11.044 1.00 78.31 87 GLU A N 1
ATOM 616 C CA . GLU A 1 87 ? 1.247 4.076 12.401 1.00 78.31 87 GLU A CA 1
ATOM 617 C C . GLU A 1 87 ? 1.076 5.231 13.405 1.00 78.31 87 GLU A C 1
ATOM 619 O O . GLU A 1 87 ? 1.194 4.999 14.609 1.00 78.31 87 GLU A O 1
ATOM 624 N N . GLY A 1 88 ? 0.816 6.454 12.924 1.00 66.25 88 GLY A N 1
ATOM 625 C CA . GLY A 1 88 ? 0.577 7.656 13.737 1.00 66.25 88 GLY A CA 1
ATOM 626 C C . GLY A 1 88 ? -0.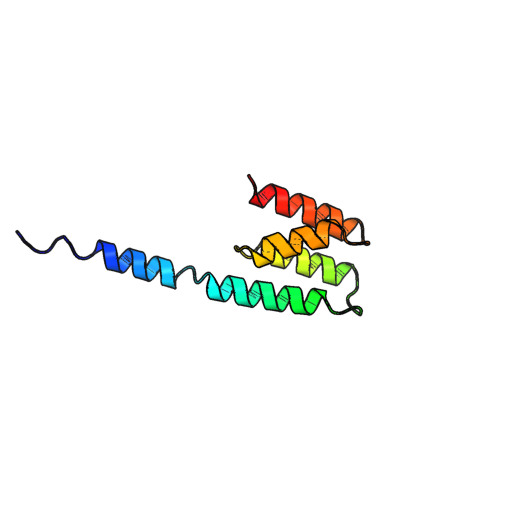898 7.991 13.896 1.00 66.25 88 GLY A C 1
ATOM 627 O O . GLY A 1 88 ? -1.257 8.456 15.001 1.00 66.25 88 GLY A O 1
#

Sequence (88 aa):
VAEAVRDVDAADALGVLAADPETAERIASALVGRLADPALDAPARRRLTQALADIPGPTATRALGELAEDGDRGVAVTAVYLLGLREG

Radius of gyration: 18.01 Å; chains: 1; bounding box: 56×18×46 Å

Secondary structure (DSSP, 8-state):
---SSSSHHHHHHHHHHHT-HHHHHHHHHHHHHHHT-TT--HHHHHHHHHHHHTS-SHHHHHHHHHHTT-SSHHHHHHHHHHHHHHH-

Foldseek 3Di:
DDDPPPPVVVVVVVVCVVQPLVVLVVVLVVLLVVLPDPPDDPVNLQVSLVVLLVGDDDSSLVSLVVQLPDPPPVSNVSSVVSNVVVVD

pLDDT: mean 82.7, std 15.92, range [48.03, 95.62]